Protein AF-A0A2R6N8N2-F1 (afdb_monomer)

Radius of gyration: 19.98 Å; Cα contacts (8 Å, |Δi|>4): 71; chains: 1; bounding box: 53×20×63 Å

pLDDT: mean 84.96, std 15.55, range [43.16, 97.5]

Solvent-accessible surface area (backbone atoms only — not comparable to full-atom values): 5706 Å² total; per-residue (Å²): 106,61,66,58,46,61,79,61,66,52,86,58,46,70,38,87,80,90,73,57,67,71,48,49,49,53,34,51,80,70,71,42,33,60,36,55,38,86,71,38,72,69,45,79,54,90,97,39,82,44,63,54,66,70,38,55,50,51,42,38,52,56,28,51,55,52,49,52,54,50,54,50,54,57,47,54,59,51,50,54,54,60,55,57,60,65,64,76,74,76,82,88,87,132

Secondary structure (DSSP, 8-state):
-HHHHHHH--S-EEESSPPPHHHHHHHHHTT--EEEGGGS-EEEETTEEEE-HHHHHHHHHHHHHHHHHHHHHHHHHHHHHHHHHHTTSS----

Mean predicted aligned error: 8.92 Å

Sequence (94 aa):
TAETLVEREPRVVLKEGGLSEVARELLFEHGIPVAPADEVTIEEIDDLAVARERAVETAIEGWEERAEAWRLDRNESMVDQVISEHRAGEGESD

Nearest PDB structures (foldseek):
  2oof-assembly1_A  TM=7.463E-01  e=2.135E+00  unidentified
  6j4t-assembly1_A  TM=6.639E-01  e=2.281E+00  Arabidopsis thaliana
  6ijm-assembly1_A  TM=6.527E-01  e=3.175E+00  Arabidopsis thaliana
  6iv5-assembly1_A  TM=6.555E-01  e=3.624E+00  Arabidopsis thaliana
  2puz-assembly1_A  TM=7.518E-01  e=5.390E+00  Agrobacterium fabrum str. C58

Structure (mmCIF, N/CA/C/O backbone):
data_AF-A0A2R6N8N2-F1
#
_entry.id   AF-A0A2R6N8N2-F1
#
loop_
_atom_site.group_PDB
_atom_site.id
_atom_site.type_symbol
_atom_site.label_atom_id
_atom_site.label_alt_id
_atom_site.label_comp_id
_atom_site.label_asym_id
_atom_site.label_entity_id
_atom_site.label_seq_id
_atom_site.pdbx_PDB_ins_code
_atom_site.Cartn_x
_atom_site.Cartn_y
_atom_site.Cartn_z
_atom_site.occupancy
_atom_site.B_iso_or_equiv
_atom_site.auth_seq_id
_atom_site.auth_comp_id
_atom_site.auth_asym_id
_atom_site.auth_atom_id
_atom_site.pdbx_PDB_model_num
ATOM 1 N N . THR A 1 1 ? 12.016 4.779 9.174 1.00 86.75 1 THR A N 1
ATOM 2 C CA . THR A 1 1 ? 12.459 5.154 7.809 1.00 86.75 1 THR A CA 1
ATOM 3 C C . THR A 1 1 ? 12.017 4.059 6.850 1.00 86.75 1 THR A C 1
ATOM 5 O O . THR A 1 1 ? 11.313 3.159 7.297 1.00 86.75 1 THR A O 1
ATOM 8 N N . ALA A 1 2 ? 12.357 4.118 5.557 1.00 90.94 2 ALA A N 1
ATOM 9 C CA . ALA A 1 2 ? 12.054 3.019 4.632 1.00 90.94 2 ALA A CA 1
ATOM 10 C C . ALA A 1 2 ? 12.738 1.704 5.061 1.00 90.94 2 ALA A C 1
ATOM 12 O O . ALA A 1 2 ? 12.116 0.653 5.003 1.00 90.94 2 ALA A O 1
ATOM 13 N N . GLU A 1 3 ? 13.949 1.779 5.621 1.00 93.75 3 GLU A N 1
ATOM 14 C CA . GLU A 1 3 ? 14.672 0.626 6.187 1.00 93.75 3 GLU A CA 1
ATOM 15 C C . GLU A 1 3 ? 13.858 -0.076 7.281 1.00 93.75 3 GLU A C 1
ATOM 17 O O . GLU A 1 3 ? 13.686 -1.287 7.254 1.00 93.75 3 GLU A O 1
ATOM 22 N N . THR A 1 4 ? 13.245 0.694 8.186 1.00 95.19 4 THR A N 1
ATOM 23 C CA . THR A 1 4 ? 12.387 0.136 9.243 1.00 95.19 4 THR A CA 1
ATOM 24 C C . THR A 1 4 ? 11.180 -0.616 8.685 1.00 95.19 4 THR A C 1
ATOM 26 O O . THR A 1 4 ? 10.697 -1.551 9.313 1.00 95.19 4 THR A O 1
ATOM 29 N N . LEU A 1 5 ? 10.648 -0.188 7.537 1.00 95.19 5 LEU A N 1
ATOM 30 C CA . LEU A 1 5 ? 9.548 -0.892 6.879 1.00 95.19 5 LEU A CA 1
ATOM 31 C C . LEU A 1 5 ? 10.047 -2.197 6.260 1.00 95.19 5 LEU A C 1
ATOM 33 O O . LEU A 1 5 ? 9.373 -3.208 6.401 1.00 95.19 5 LEU A O 1
ATOM 37 N N . VAL A 1 6 ? 11.246 -2.195 5.672 1.00 96.81 6 VAL A N 1
ATOM 38 C CA . VAL A 1 6 ? 11.900 -3.417 5.183 1.00 96.81 6 VAL A CA 1
ATOM 39 C C . VAL A 1 6 ? 12.049 -4.454 6.288 1.00 96.81 6 VAL A C 1
ATOM 41 O O . VAL A 1 6 ? 11.625 -5.590 6.123 1.00 96.81 6 VAL A O 1
ATOM 44 N N . GLU A 1 7 ? 12.555 -4.050 7.450 1.00 96.50 7 GLU A N 1
ATOM 45 C CA . GLU A 1 7 ? 12.739 -4.947 8.598 1.00 96.50 7 GLU A CA 1
ATOM 46 C C . GLU A 1 7 ? 11.427 -5.515 9.166 1.00 96.50 7 GLU A C 1
ATOM 48 O O . GLU A 1 7 ? 11.440 -6.499 9.904 1.00 96.50 7 GLU A O 1
ATOM 53 N N . ARG A 1 8 ? 10.292 -4.863 8.892 1.00 96.88 8 ARG A N 1
ATOM 54 C CA . ARG A 1 8 ? 8.970 -5.247 9.408 1.00 96.88 8 ARG A CA 1
ATOM 55 C C . ARG A 1 8 ? 8.160 -6.088 8.430 1.00 96.88 8 ARG A C 1
ATOM 57 O O . ARG A 1 8 ? 7.129 -6.606 8.851 1.00 96.88 8 ARG A O 1
ATOM 64 N N . GLU A 1 9 ? 8.588 -6.168 7.171 1.00 94.94 9 GLU A N 1
ATOM 65 C CA . GLU A 1 9 ? 7.936 -6.928 6.097 1.00 94.94 9 GLU A CA 1
ATOM 66 C C . GLU A 1 9 ? 6.399 -6.738 6.064 1.00 94.94 9 GLU A C 1
ATOM 68 O O . GLU A 1 9 ? 5.638 -7.709 6.120 1.00 94.94 9 GLU A O 1
ATOM 73 N N . PRO A 1 10 ? 5.890 -5.486 6.039 1.00 96.00 10 PRO A N 1
ATOM 74 C CA . PRO A 1 10 ? 4.456 -5.245 5.998 1.00 96.00 10 PRO A CA 1
ATOM 75 C C . PRO A 1 10 ? 3.864 -5.781 4.692 1.00 96.00 10 PRO A C 1
ATOM 77 O O . PRO A 1 10 ? 4.469 -5.666 3.629 1.00 96.00 10 PRO A O 1
ATOM 80 N N . ARG A 1 11 ? 2.623 -6.279 4.755 1.00 95.25 11 ARG A N 1
ATOM 81 C CA . ARG A 1 11 ? 1.886 -6.721 3.556 1.00 95.25 11 ARG A CA 1
ATOM 82 C C . ARG A 1 11 ? 1.700 -5.598 2.531 1.00 95.25 11 ARG A C 1
ATOM 84 O O . ARG A 1 11 ? 1.712 -5.858 1.338 1.00 95.25 11 ARG A O 1
ATOM 91 N N . VAL A 1 12 ? 1.481 -4.372 3.003 1.00 96.38 12 VAL A N 1
ATOM 92 C CA . VAL A 1 12 ? 1.376 -3.161 2.183 1.00 96.38 12 VAL A CA 1
ATOM 93 C C . VAL A 1 12 ? 1.661 -1.941 3.054 1.00 96.38 12 VAL A C 1
ATOM 95 O O . VAL A 1 12 ? 1.339 -1.922 4.245 1.00 96.38 12 VAL A O 1
ATOM 98 N N . VAL A 1 13 ? 2.242 -0.906 2.459 1.00 95.62 13 VAL A N 1
ATOM 99 C CA . VAL A 1 13 ? 2.405 0.417 3.062 1.00 95.62 13 VAL A CA 1
ATOM 100 C C . VAL A 1 13 ? 1.407 1.369 2.415 1.00 95.62 13 VAL A C 1
ATOM 102 O O . VAL A 1 13 ? 1.509 1.677 1.227 1.00 95.62 13 VAL A O 1
ATOM 105 N N . LEU A 1 14 ? 0.456 1.852 3.215 1.00 94.44 14 LEU A N 1
ATOM 106 C CA . LEU A 1 14 ? -0.508 2.870 2.806 1.00 94.44 14 LEU A CA 1
ATOM 107 C C . LEU A 1 14 ? 0.024 4.254 3.158 1.00 94.44 14 LEU A C 1
ATOM 109 O O . LEU A 1 14 ? 0.475 4.499 4.278 1.00 94.44 14 LEU A O 1
ATOM 113 N N . LYS A 1 15 ? 0.013 5.154 2.180 1.00 92.00 15 LYS A N 1
ATOM 114 C CA . LYS A 1 15 ? 0.733 6.424 2.256 1.00 92.00 15 LYS A CA 1
ATOM 115 C C . LYS A 1 15 ? -0.102 7.558 1.666 1.00 92.00 15 LYS A C 1
ATOM 117 O O . LYS A 1 15 ? -0.594 7.463 0.550 1.00 92.00 15 LYS A O 1
ATOM 122 N N . GLU A 1 16 ? -0.171 8.680 2.377 1.00 90.50 16 GLU A N 1
ATOM 123 C CA . GLU A 1 16 ? -0.721 9.941 1.865 1.00 90.50 16 GLU A CA 1
ATOM 124 C C . GLU A 1 16 ? 0.387 10.862 1.327 1.00 90.50 16 GLU A C 1
ATOM 126 O O . GLU A 1 16 ? 1.282 11.269 2.072 1.00 90.50 16 GLU A O 1
ATOM 131 N N . GLY A 1 17 ? 0.355 11.207 0.035 1.00 87.12 17 GLY A N 1
ATOM 132 C CA . GLY A 1 17 ? 1.286 12.144 -0.623 1.00 87.12 17 GLY A CA 1
ATOM 133 C C . GLY A 1 17 ? 2.464 11.485 -1.366 1.00 87.12 17 GLY A C 1
ATOM 134 O O . GLY A 1 17 ? 2.410 10.319 -1.742 1.00 87.12 17 GLY A O 1
ATOM 135 N N . GLY A 1 18 ? 3.574 12.208 -1.552 1.00 84.00 18 GLY A N 1
ATOM 136 C CA . GLY A 1 18 ? 4.752 11.695 -2.275 1.00 84.00 18 GLY A CA 1
ATOM 137 C C . GLY A 1 18 ? 5.698 10.832 -1.427 1.00 84.00 18 GLY A C 1
ATOM 138 O O . GLY A 1 18 ? 5.895 11.111 -0.243 1.00 84.00 18 GLY A O 1
ATOM 139 N N . LEU A 1 19 ? 6.294 9.804 -2.034 1.00 86.75 19 LEU A N 1
ATOM 140 C CA . LEU A 1 19 ? 7.410 9.018 -1.490 1.00 86.75 19 LEU A CA 1
ATOM 141 C C . LEU A 1 19 ? 8.699 9.453 -2.203 1.00 86.75 19 LEU A C 1
ATOM 143 O O . LEU A 1 19 ? 8.665 9.655 -3.418 1.00 86.75 19 LEU A O 1
ATOM 147 N N . SER A 1 20 ? 9.810 9.615 -1.476 1.00 91.31 20 SER A N 1
ATOM 148 C CA . SER A 1 20 ? 11.092 9.930 -2.120 1.00 91.31 20 SER A CA 1
ATOM 149 C C . SER A 1 20 ? 11.529 8.785 -3.035 1.00 91.31 20 SER A C 1
ATOM 151 O O . SER A 1 20 ? 11.226 7.624 -2.764 1.00 91.31 20 SER A O 1
ATOM 153 N N . GLU A 1 21 ? 12.258 9.101 -4.105 1.00 87.56 21 GLU A N 1
ATOM 154 C CA . GLU A 1 21 ? 12.704 8.098 -5.082 1.00 87.56 21 GLU A CA 1
ATOM 155 C C . GLU A 1 21 ? 13.560 7.009 -4.432 1.00 87.56 21 GLU A C 1
ATOM 157 O O . GLU A 1 21 ? 13.275 5.833 -4.615 1.00 87.56 21 GLU A O 1
ATOM 162 N N . VAL A 1 22 ? 14.499 7.395 -3.561 1.00 92.75 22 VAL A N 1
ATOM 163 C CA . VAL A 1 22 ? 15.341 6.458 -2.793 1.00 92.75 22 VAL A CA 1
ATOM 164 C C . VAL A 1 22 ? 14.499 5.507 -1.935 1.00 92.75 22 VAL A C 1
ATOM 166 O O . VAL A 1 22 ? 14.762 4.311 -1.882 1.00 92.75 22 VAL A O 1
ATOM 169 N N . ALA A 1 23 ? 13.469 6.020 -1.254 1.00 93.00 23 ALA A N 1
ATOM 170 C CA . ALA A 1 23 ? 12.603 5.183 -0.428 1.00 93.00 23 ALA A CA 1
ATOM 171 C C . ALA A 1 23 ? 11.720 4.265 -1.280 1.00 93.00 23 ALA A C 1
ATOM 173 O O . ALA A 1 23 ? 11.466 3.130 -0.886 1.00 93.00 23 ALA A O 1
ATOM 174 N N . ARG A 1 24 ? 11.256 4.749 -2.437 1.00 89.38 24 ARG A N 1
ATOM 175 C CA . ARG A 1 24 ? 10.498 3.944 -3.396 1.00 89.38 24 ARG A CA 1
ATOM 176 C C . ARG A 1 24 ? 11.348 2.801 -3.931 1.00 89.38 24 ARG A C 1
ATOM 178 O O . ARG A 1 24 ? 10.868 1.678 -3.912 1.00 89.38 24 ARG A O 1
ATOM 185 N N . GLU A 1 25 ? 12.571 3.082 -4.370 1.00 90.00 25 GLU A N 1
ATOM 186 C CA . GLU A 1 25 ? 13.499 2.078 -4.893 1.00 90.00 25 GLU A CA 1
ATOM 187 C C . GLU A 1 25 ? 13.829 1.027 -3.831 1.00 90.00 25 GLU A C 1
ATOM 189 O O . GLU A 1 25 ? 13.673 -0.158 -4.096 1.00 90.00 25 GLU A O 1
ATOM 194 N N . LEU A 1 26 ? 14.131 1.436 -2.595 1.00 94.19 26 LEU A N 1
ATOM 195 C CA . LEU A 1 26 ? 14.401 0.481 -1.518 1.00 94.19 26 LEU A CA 1
ATOM 196 C C . LEU A 1 26 ? 13.204 -0.448 -1.253 1.00 94.19 26 LEU A C 1
ATOM 198 O O . LEU A 1 26 ? 13.352 -1.665 -1.208 1.00 94.19 26 LEU A O 1
ATOM 202 N N . LEU A 1 27 ? 11.999 0.105 -1.081 1.00 94.06 27 LEU A N 1
ATOM 203 C CA . LEU A 1 27 ? 10.805 -0.718 -0.846 1.00 94.06 27 LEU A CA 1
ATOM 204 C C . LEU A 1 27 ? 10.513 -1.625 -2.044 1.00 94.06 27 LEU A C 1
ATOM 206 O O . LEU A 1 27 ? 10.105 -2.768 -1.863 1.00 94.06 27 LEU A O 1
ATOM 210 N N . PHE A 1 28 ? 10.778 -1.134 -3.252 1.00 91.25 28 PHE A N 1
ATOM 211 C CA . PHE A 1 28 ? 10.639 -1.891 -4.481 1.00 91.25 28 PHE A CA 1
ATOM 212 C C . PHE A 1 28 ? 11.572 -3.101 -4.547 1.00 91.25 28 PHE A C 1
ATOM 214 O O . PHE A 1 28 ? 11.118 -4.216 -4.790 1.00 91.25 28 PHE A O 1
ATOM 221 N N . GLU A 1 29 ? 12.868 -2.889 -4.319 1.00 91.44 29 GLU A N 1
ATOM 222 C CA . GLU A 1 29 ? 13.894 -3.936 -4.341 1.00 91.44 29 GLU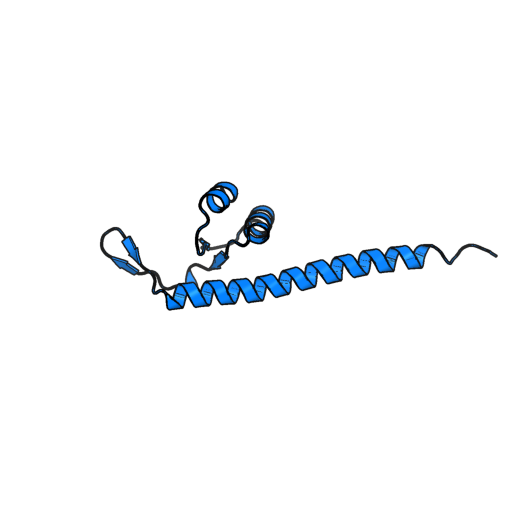 A CA 1
ATOM 223 C C . GLU A 1 29 ? 13.610 -5.034 -3.311 1.00 91.44 29 GLU A C 1
ATOM 225 O O . GLU A 1 29 ? 13.881 -6.208 -3.557 1.00 91.44 29 GLU A O 1
ATOM 230 N N . HIS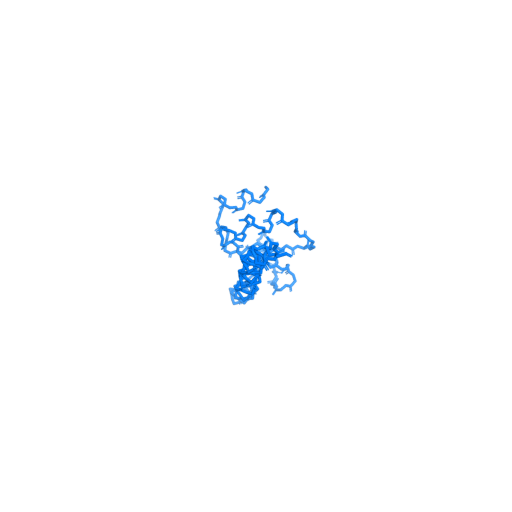 A 1 30 ? 13.003 -4.658 -2.185 1.00 94.88 30 HIS A N 1
ATOM 231 C CA . HIS A 1 30 ? 12.567 -5.581 -1.142 1.00 94.88 30 HIS A CA 1
ATOM 232 C C . HIS A 1 30 ? 11.172 -6.182 -1.374 1.00 94.88 30 HIS A C 1
ATOM 234 O O . HIS A 1 30 ? 10.699 -6.951 -0.540 1.00 94.88 30 HIS A O 1
ATOM 240 N N . GLY A 1 31 ? 10.511 -5.866 -2.490 1.00 93.88 31 GLY A N 1
ATOM 241 C CA . GLY A 1 31 ? 9.205 -6.423 -2.836 1.00 93.88 31 GLY A CA 1
ATOM 242 C C . GLY A 1 31 ? 8.066 -5.952 -1.930 1.00 93.88 31 GLY A C 1
ATOM 243 O O . GLY A 1 31 ? 7.089 -6.676 -1.767 1.00 93.88 31 GLY A O 1
ATOM 244 N N . ILE A 1 32 ? 8.194 -4.776 -1.311 1.00 96.69 32 ILE A N 1
ATOM 245 C CA . ILE A 1 32 ? 7.213 -4.239 -0.365 1.00 96.69 32 ILE A CA 1
ATOM 246 C C . ILE A 1 32 ? 6.205 -3.359 -1.106 1.00 96.69 32 ILE A C 1
ATOM 248 O O . ILE A 1 32 ? 6.580 -2.288 -1.604 1.00 96.69 32 ILE A O 1
ATOM 252 N N . PRO A 1 33 ? 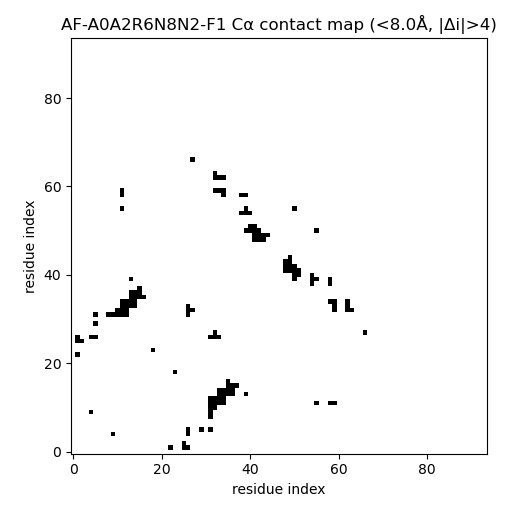4.916 -3.746 -1.130 1.00 96.31 33 PRO A N 1
ATOM 253 C CA . PRO A 1 33 ? 3.898 -2.983 -1.827 1.00 96.31 33 PRO A CA 1
ATOM 254 C C . PRO A 1 33 ? 3.664 -1.616 -1.195 1.00 96.31 33 PRO A C 1
ATOM 256 O O . PRO A 1 33 ? 3.535 -1.482 0.024 1.00 96.31 33 PRO A O 1
ATOM 259 N N . VAL A 1 34 ? 3.556 -0.594 -2.041 1.00 95.19 34 VAL A N 1
ATOM 260 C CA . VAL A 1 34 ? 3.199 0.770 -1.637 1.00 95.19 34 VAL A CA 1
ATOM 261 C C . VAL A 1 34 ? 1.995 1.233 -2.443 1.00 95.19 34 VAL A C 1
ATOM 263 O O . VAL A 1 34 ? 2.024 1.222 -3.679 1.00 95.19 34 VAL A O 1
ATOM 266 N N . ALA A 1 35 ? 0.966 1.692 -1.737 1.00 94.19 35 ALA A N 1
ATOM 267 C CA . ALA A 1 35 ? -0.253 2.214 -2.335 1.00 94.19 35 ALA A CA 1
ATOM 268 C C . ALA A 1 35 ? -0.679 3.546 -1.684 1.00 94.19 35 ALA A C 1
ATOM 270 O O . ALA A 1 35 ? -0.383 3.792 -0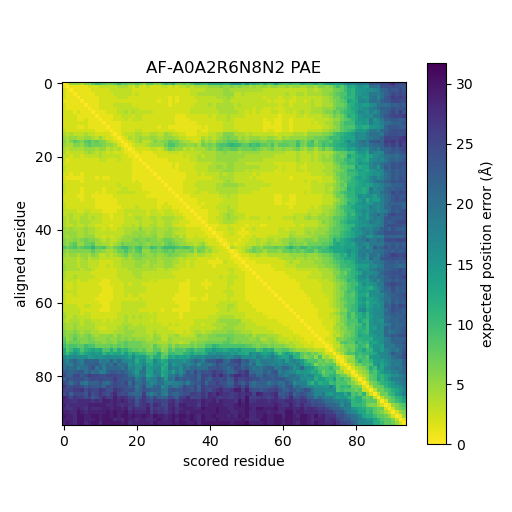.505 1.00 94.19 35 ALA A O 1
ATOM 271 N N . PRO A 1 36 ? -1.357 4.429 -2.437 1.00 92.88 36 PRO A N 1
ATOM 272 C CA . PRO A 1 36 ? -2.070 5.569 -1.878 1.00 92.88 36 PRO A CA 1
ATOM 273 C C . PRO A 1 36 ? -3.049 5.127 -0.789 1.00 92.88 36 PRO A C 1
ATOM 275 O O . PRO A 1 36 ? -3.734 4.114 -0.924 1.00 92.88 36 PRO A O 1
ATOM 278 N N . ALA A 1 37 ? -3.130 5.891 0.298 1.00 93.31 37 ALA A N 1
ATOM 279 C CA . ALA A 1 37 ? -4.056 5.574 1.385 1.00 93.31 37 ALA A CA 1
ATOM 280 C C . ALA A 1 37 ? -5.529 5.636 0.941 1.00 93.31 37 ALA A C 1
ATOM 282 O O . ALA A 1 37 ? -6.355 4.912 1.481 1.00 93.31 37 ALA A O 1
ATOM 283 N N . ASP A 1 38 ? -5.852 6.447 -0.067 1.00 91.81 38 ASP A N 1
ATOM 284 C CA . ASP A 1 38 ? -7.196 6.563 -0.637 1.00 91.81 38 ASP A CA 1
ATOM 285 C C . ASP A 1 38 ? -7.637 5.349 -1.479 1.00 91.81 38 ASP A C 1
ATOM 287 O O . ASP A 1 38 ? -8.836 5.182 -1.706 1.00 91.81 38 ASP A O 1
ATOM 291 N N . GLU A 1 39 ? -6.718 4.455 -1.875 1.00 92.94 39 GLU A N 1
ATOM 292 C CA . GLU A 1 39 ? -7.067 3.192 -2.552 1.00 92.94 39 GLU A CA 1
ATOM 293 C C . GLU A 1 39 ? -7.682 2.161 -1.586 1.00 92.94 39 GLU A C 1
ATOM 295 O O . GLU A 1 39 ? -8.409 1.261 -2.013 1.00 92.94 39 GLU A O 1
ATOM 300 N N . VAL A 1 40 ? -7.439 2.293 -0.276 1.00 95.75 40 VAL A N 1
ATOM 301 C CA . VAL A 1 40 ? -7.928 1.356 0.742 1.00 95.75 40 VAL A CA 1
AT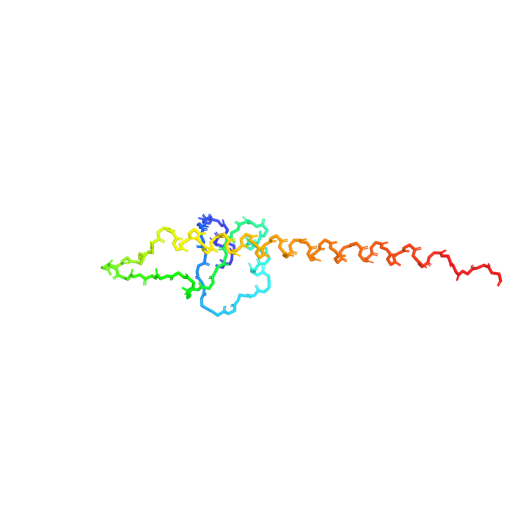OM 302 C C . VAL A 1 40 ? -8.803 2.087 1.747 1.00 95.75 40 VAL A C 1
ATOM 304 O O . VAL A 1 40 ? -8.350 2.934 2.508 1.00 95.75 40 VAL A O 1
ATOM 307 N N . THR A 1 41 ? -10.077 1.705 1.816 1.00 93.19 41 THR A N 1
ATOM 308 C CA . THR A 1 41 ? -10.960 2.201 2.875 1.00 93.19 41 THR A CA 1
ATOM 309 C C . THR A 1 41 ? -10.527 1.633 4.225 1.00 93.19 41 THR A C 1
ATOM 311 O O . THR A 1 41 ? -10.575 0.417 4.432 1.00 93.19 41 THR A O 1
ATOM 314 N N . ILE A 1 42 ? -10.138 2.528 5.131 1.00 93.81 42 ILE A N 1
ATOM 315 C CA . ILE A 1 42 ? -9.803 2.228 6.523 1.00 93.81 42 ILE A CA 1
ATOM 316 C C . ILE A 1 42 ? -10.931 2.752 7.411 1.00 93.81 42 ILE A C 1
ATOM 318 O O . ILE A 1 42 ? -11.355 3.900 7.282 1.00 93.81 42 ILE A O 1
ATOM 322 N N . GLU A 1 43 ? -11.406 1.905 8.315 1.00 93.31 43 GLU A N 1
ATOM 323 C CA . GLU A 1 43 ? -12.398 2.230 9.334 1.00 93.31 43 GLU A CA 1
ATOM 324 C C . GLU A 1 43 ? -11.728 2.136 10.713 1.00 93.31 43 GLU A C 1
ATOM 326 O O . GLU A 1 43 ? -10.997 1.184 10.987 1.00 93.31 43 GLU A O 1
ATOM 331 N N . GLU A 1 44 ? -11.953 3.124 11.579 1.00 93.00 44 GLU A N 1
ATOM 332 C CA . GLU A 1 44 ? -11.489 3.086 12.969 1.00 93.00 44 GLU A CA 1
ATOM 333 C C . GLU A 1 44 ? -12.542 2.372 13.821 1.00 93.00 44 GLU A C 1
ATOM 335 O O . GLU A 1 44 ? -13.700 2.794 13.886 1.00 93.00 44 GLU A O 1
ATOM 340 N N . ILE A 1 45 ? -12.153 1.256 14.433 1.00 95.44 45 ILE A N 1
ATOM 341 C CA . ILE A 1 45 ? -12.984 0.485 15.354 1.00 95.44 45 ILE A CA 1
ATOM 342 C C . ILE A 1 45 ? -12.248 0.437 16.686 1.00 95.44 45 ILE A C 1
ATOM 344 O O . ILE A 1 45 ? -11.200 -0.200 16.797 1.00 95.44 45 ILE A O 1
ATOM 348 N N . ASP A 1 46 ? -12.812 1.112 17.686 1.00 94.12 46 ASP A N 1
ATOM 349 C CA . ASP A 1 46 ? -12.138 1.392 18.953 1.00 94.12 46 ASP A CA 1
ATOM 350 C C . ASP A 1 46 ? -10.777 2.067 18.689 1.00 94.12 46 ASP A C 1
ATOM 352 O O . ASP A 1 46 ? -10.736 3.107 18.044 1.00 94.12 46 ASP A O 1
ATOM 356 N N . ASP A 1 47 ? -9.670 1.462 19.118 1.00 93.31 47 ASP A N 1
ATOM 357 C CA . ASP A 1 47 ? -8.311 1.971 18.889 1.00 93.31 47 ASP A CA 1
ATOM 358 C C . ASP A 1 47 ? -7.619 1.312 17.671 1.00 93.31 47 ASP A C 1
ATOM 360 O O . ASP A 1 47 ? -6.396 1.392 17.518 1.00 93.31 47 ASP A O 1
ATOM 364 N N . LEU A 1 48 ? -8.368 0.589 16.826 1.00 93.81 48 LEU A N 1
ATOM 365 C CA . LEU A 1 48 ? -7.827 -0.193 15.712 1.00 93.81 48 LEU A CA 1
ATOM 366 C C . LEU A 1 48 ? -8.247 0.367 14.353 1.00 93.81 48 LEU A C 1
ATOM 368 O O . LEU A 1 48 ? -9.429 0.501 14.048 1.00 93.81 48 LEU A O 1
ATOM 372 N N . ALA A 1 49 ? -7.259 0.578 13.486 1.00 92.75 49 ALA A N 1
ATOM 373 C CA . ALA A 1 49 ? -7.479 0.792 12.062 1.00 92.75 49 ALA A CA 1
ATOM 374 C C . ALA A 1 49 ? -7.747 -0.553 11.370 1.00 92.75 49 ALA A C 1
ATOM 376 O O . ALA A 1 49 ? -6.884 -1.435 11.346 1.00 92.75 49 ALA A O 1
ATOM 377 N N . VAL A 1 50 ? -8.936 -0.708 10.795 1.00 94.94 50 VAL A N 1
ATOM 378 C CA . VAL A 1 50 ? -9.382 -1.934 10.131 1.00 94.94 50 VAL A CA 1
ATOM 379 C C . VAL A 1 50 ? -9.644 -1.655 8.658 1.00 94.94 50 VAL A C 1
ATOM 381 O O . VAL A 1 50 ? -10.361 -0.727 8.299 1.00 94.94 50 VAL A O 1
ATOM 384 N N . ALA A 1 51 ? -9.087 -2.496 7.793 1.00 95.38 51 ALA A N 1
ATOM 385 C CA . ALA A 1 51 ? -9.354 -2.483 6.362 1.00 95.38 51 ALA A CA 1
ATOM 386 C C . ALA A 1 51 ? -9.944 -3.826 5.931 1.00 95.38 51 ALA A C 1
ATOM 388 O O . ALA A 1 51 ? -9.672 -4.873 6.524 1.00 95.38 51 ALA A O 1
ATOM 389 N N . ARG A 1 52 ? -10.748 -3.811 4.866 1.00 95.44 52 ARG A N 1
ATOM 390 C CA . ARG A 1 52 ? -11.242 -5.054 4.262 1.00 95.44 52 ARG A CA 1
ATOM 391 C C . ARG A 1 52 ? -10.100 -5.745 3.529 1.00 95.44 52 ARG A C 1
ATOM 393 O O . ARG A 1 52 ? -9.430 -5.106 2.725 1.00 95.44 52 ARG A O 1
ATOM 400 N N . GLU A 1 53 ? -9.958 -7.051 3.725 1.00 95.44 53 GLU A N 1
ATOM 401 C CA . GLU A 1 53 ? -8.906 -7.857 3.088 1.00 95.44 53 GLU A CA 1
ATOM 402 C C . GLU A 1 53 ? -8.847 -7.656 1.570 1.00 95.44 53 GLU A C 1
ATOM 404 O O . GLU A 1 53 ? -7.815 -7.248 1.053 1.00 95.44 53 GLU A O 1
ATOM 409 N N . ARG A 1 54 ? -9.986 -7.776 0.880 1.00 96.06 54 ARG A N 1
ATOM 410 C CA . ARG A 1 54 ? -10.079 -7.535 -0.569 1.00 96.06 54 ARG A CA 1
ATOM 411 C C . ARG A 1 54 ? -9.542 -6.171 -1.023 1.00 96.06 54 ARG A C 1
ATOM 413 O O . ARG A 1 54 ? -9.062 -6.047 -2.137 1.00 96.06 54 ARG A O 1
ATOM 420 N N . ALA A 1 55 ? -9.668 -5.132 -0.192 1.00 96.12 55 ALA A N 1
ATOM 421 C CA . ALA A 1 55 ? -9.187 -3.798 -0.550 1.00 96.12 55 ALA A CA 1
ATOM 422 C C . ALA A 1 55 ? -7.657 -3.746 -0.466 1.00 96.12 55 ALA A C 1
ATOM 424 O O . ALA A 1 55 ? -7.011 -3.163 -1.329 1.00 96.12 55 ALA A O 1
ATOM 425 N N . VAL A 1 56 ? -7.086 -4.415 0.539 1.00 96.62 56 VAL A N 1
ATOM 426 C CA . VAL A 1 56 ? -5.637 -4.606 0.663 1.00 96.62 56 VAL A CA 1
ATOM 427 C C . VAL A 1 56 ? -5.097 -5.431 -0.505 1.00 96.62 56 VAL A C 1
ATOM 429 O O . VAL A 1 56 ? -4.076 -5.064 -1.072 1.00 96.62 56 VAL A O 1
ATOM 432 N N . GLU A 1 57 ? -5.782 -6.506 -0.896 1.00 97.31 57 GLU A N 1
ATOM 433 C CA . GLU A 1 57 ? -5.380 -7.352 -2.030 1.00 97.31 57 GLU A CA 1
ATOM 434 C C . GLU A 1 57 ? -5.347 -6.568 -3.342 1.00 97.31 57 GLU A C 1
ATOM 436 O O . GLU A 1 57 ? -4.318 -6.549 -4.007 1.00 97.31 57 GLU A O 1
ATOM 441 N N . THR A 1 58 ? -6.407 -5.821 -3.659 1.00 97.25 58 THR A N 1
ATOM 442 C CA . THR A 1 58 ? -6.449 -4.969 -4.859 1.00 97.25 58 THR A CA 1
ATOM 443 C C . THR A 1 58 ? -5.337 -3.914 -4.868 1.00 97.25 58 THR A C 1
ATOM 445 O O . THR A 1 58 ? -4.753 -3.641 -5.914 1.00 97.25 58 THR A O 1
ATOM 448 N N . ALA A 1 59 ? -5.008 -3.324 -3.714 1.00 96.94 59 ALA A N 1
ATOM 449 C CA . ALA A 1 59 ? -3.905 -2.367 -3.616 1.00 96.94 59 ALA A CA 1
ATOM 450 C C . ALA A 1 59 ? -2.534 -3.021 -3.884 1.00 96.94 59 ALA A C 1
ATOM 452 O O . ALA A 1 59 ? -1.654 -2.397 -4.481 1.00 96.94 59 ALA A O 1
ATOM 453 N N . ILE A 1 60 ? -2.353 -4.277 -3.460 1.00 97.50 60 ILE A N 1
ATOM 454 C CA . ILE A 1 60 ? -1.140 -5.059 -3.731 1.00 97.50 60 ILE A CA 1
ATOM 455 C C . ILE A 1 60 ? -1.062 -5.417 -5.217 1.00 97.50 60 ILE A C 1
ATOM 457 O O . ILE A 1 60 ? -0.042 -5.134 -5.836 1.00 97.50 60 ILE A O 1
ATOM 461 N N . GLU A 1 61 ? -2.137 -5.945 -5.803 1.00 96.94 61 GLU A N 1
ATOM 462 C CA . GLU A 1 61 ? -2.212 -6.278 -7.235 1.00 96.94 61 GLU A CA 1
ATOM 463 C C . GLU A 1 61 ? -1.885 -5.053 -8.103 1.00 96.94 61 GLU A C 1
ATOM 465 O O . GLU A 1 61 ? -1.017 -5.100 -8.975 1.00 96.94 61 GLU A O 1
ATOM 470 N N . GLY A 1 62 ? -2.485 -3.901 -7.786 1.00 95.31 62 GLY A N 1
ATOM 471 C CA . GLY A 1 62 ? -2.196 -2.652 -8.486 1.00 95.31 62 GLY A CA 1
ATOM 472 C C . GLY A 1 62 ? -0.739 -2.201 -8.337 1.00 95.31 62 GLY A C 1
ATOM 473 O O . GLY A 1 62 ? -0.173 -1.603 -9.255 1.00 95.31 62 GLY A O 1
ATOM 474 N N . TRP A 1 63 ? -0.095 -2.482 -7.201 1.00 95.62 63 TRP A N 1
ATOM 475 C CA . TRP A 1 63 ? 1.339 -2.249 -7.050 1.00 95.62 63 TRP A CA 1
ATOM 476 C C . TRP A 1 63 ? 2.168 -3.222 -7.892 1.00 95.62 63 TRP A C 1
ATOM 478 O O . TRP A 1 63 ? 3.111 -2.766 -8.532 1.00 95.62 63 TRP A O 1
ATOM 488 N N . GLU A 1 64 ? 1.817 -4.507 -7.946 1.00 94.31 64 GLU A N 1
ATOM 489 C CA . GLU A 1 64 ? 2.526 -5.514 -8.746 1.00 94.31 64 GLU A CA 1
ATOM 490 C C . GLU A 1 64 ? 2.502 -5.174 -10.242 1.00 94.31 64 GLU A C 1
ATOM 492 O O . GLU A 1 64 ? 3.529 -5.267 -10.919 1.00 94.31 64 GLU A O 1
ATOM 497 N N . GLU A 1 65 ? 1.369 -4.687 -10.749 1.00 94.06 65 GLU A N 1
ATOM 498 C CA . GLU A 1 65 ? 1.244 -4.212 -12.131 1.00 94.06 65 GLU A CA 1
ATOM 499 C C . GLU A 1 65 ? 2.169 -3.018 -12.410 1.00 94.06 65 GLU A C 1
ATOM 501 O O . GLU A 1 65 ? 2.939 -3.018 -13.375 1.00 94.06 65 GLU A O 1
ATOM 506 N N . ARG A 1 66 ? 2.153 -2.007 -11.529 1.00 89.31 66 ARG A N 1
ATOM 507 C CA . ARG A 1 66 ? 3.067 -0.854 -11.622 1.00 89.31 66 ARG A CA 1
ATOM 508 C C . ARG A 1 66 ? 4.525 -1.287 -11.498 1.00 89.31 66 ARG A C 1
ATOM 510 O O . ARG A 1 66 ? 5.403 -0.694 -12.123 1.00 89.31 66 ARG A O 1
ATOM 517 N N . ALA A 1 67 ? 4.780 -2.309 -10.692 1.00 89.62 67 ALA A N 1
ATOM 518 C CA . ALA A 1 67 ? 6.106 -2.819 -10.429 1.00 89.62 67 ALA A CA 1
ATOM 519 C C . ALA A 1 67 ? 6.706 -3.556 -11.620 1.00 89.62 67 ALA A C 1
ATOM 521 O O . ALA A 1 67 ? 7.890 -3.400 -11.919 1.00 89.62 67 ALA A O 1
ATOM 522 N N . GLU A 1 68 ? 5.894 -4.352 -12.304 1.00 89.62 68 GLU A N 1
ATOM 523 C CA . GLU A 1 68 ? 6.269 -4.978 -13.566 1.00 89.62 68 GLU A CA 1
ATOM 524 C C . GLU A 1 68 ? 6.552 -3.919 -14.635 1.00 89.62 68 GLU A C 1
ATOM 526 O O . GLU A 1 68 ? 7.608 -3.957 -15.265 1.00 89.62 68 GLU A O 1
ATOM 531 N N . ALA A 1 69 ? 5.671 -2.923 -14.774 1.00 88.38 69 ALA A N 1
ATOM 532 C CA . ALA A 1 69 ? 5.867 -1.832 -15.726 1.00 88.38 69 ALA A CA 1
ATOM 533 C C . ALA A 1 69 ? 7.179 -1.069 -15.472 1.00 88.38 69 ALA A C 1
ATOM 535 O O . ALA A 1 69 ? 7.933 -0.802 -16.406 1.00 88.38 69 ALA A O 1
ATOM 536 N N . TRP A 1 70 ? 7.494 -0.776 -14.206 1.00 82.19 70 TRP A N 1
ATOM 537 C CA . TRP A 1 70 ? 8.750 -0.123 -13.833 1.00 82.19 70 TRP A CA 1
ATOM 538 C C . TRP A 1 70 ? 9.979 -0.994 -14.126 1.00 82.19 70 TRP A C 1
ATOM 540 O O . TRP A 1 70 ? 10.986 -0.495 -14.624 1.00 82.19 70 TRP A O 1
ATOM 550 N N . ARG A 1 71 ? 9.906 -2.309 -13.867 1.00 84.00 71 ARG A N 1
ATOM 551 C CA . ARG A 1 71 ? 10.990 -3.250 -14.205 1.00 84.00 71 ARG A CA 1
ATOM 552 C C . ARG A 1 71 ? 11.259 -3.301 -15.704 1.00 84.00 71 ARG A C 1
ATOM 554 O O . ARG A 1 71 ? 12.424 -3.365 -16.097 1.00 84.00 71 ARG A O 1
ATOM 561 N N . LEU A 1 72 ? 10.209 -3.269 -16.521 1.00 85.25 72 LEU A N 1
ATOM 562 C CA . LEU A 1 72 ? 10.333 -3.267 -17.975 1.00 85.25 72 LEU A CA 1
ATOM 563 C C . LEU A 1 72 ? 11.015 -1.987 -18.480 1.00 85.25 72 LEU A C 1
ATOM 565 O O . LEU A 1 72 ? 11.996 -2.079 -19.214 1.00 85.25 72 LEU A O 1
ATOM 569 N N . ASP A 1 73 ? 10.568 -0.820 -18.011 1.00 80.69 73 ASP A N 1
ATOM 570 C CA . ASP A 1 73 ? 11.133 0.492 -18.368 1.00 80.69 73 ASP A CA 1
ATOM 571 C C . ASP A 1 73 ? 12.630 0.608 -18.009 1.00 80.69 73 ASP A C 1
ATOM 573 O O . ASP A 1 73 ? 13.464 1.048 -18.811 1.00 80.69 73 ASP A O 1
ATOM 577 N N . ARG A 1 74 ? 13.018 0.104 -16.828 1.00 73.00 74 ARG A N 1
ATOM 578 C CA . ARG A 1 74 ? 14.427 0.072 -16.398 1.00 73.00 74 ARG A CA 1
ATOM 579 C C . ARG A 1 74 ? 15.279 -0.869 -17.260 1.00 73.00 74 ARG A C 1
ATOM 581 O O . ARG A 1 74 ? 16.471 -0.621 -17.435 1.00 73.00 74 ARG A O 1
ATOM 588 N N . ASN A 1 75 ? 14.693 -1.944 -17.790 1.00 68.75 75 ASN A N 1
ATOM 589 C CA . ASN A 1 75 ? 15.377 -2.885 -18.679 1.00 68.75 75 ASN A CA 1
ATOM 590 C C . ASN A 1 75 ? 15.564 -2.298 -20.090 1.00 68.75 75 ASN A C 1
ATOM 592 O O . ASN A 1 75 ? 16.659 -2.377 -20.642 1.00 68.75 75 ASN A O 1
ATOM 596 N N . GLU A 1 76 ? 14.549 -1.631 -20.645 1.00 63.12 76 GLU A N 1
ATOM 597 C CA . GLU A 1 76 ? 14.673 -0.918 -21.927 1.00 63.12 76 GLU A CA 1
ATOM 598 C C . GLU A 1 76 ? 15.745 0.182 -21.864 1.00 63.12 76 GLU A C 1
ATOM 600 O O . GLU A 1 76 ? 16.595 0.270 -22.751 1.00 63.12 76 GLU A O 1
ATOM 605 N N . SER A 1 77 ? 15.807 0.927 -20.755 1.00 58.78 77 SER A N 1
ATOM 606 C CA . SER A 1 77 ? 16.854 1.935 -20.524 1.00 58.78 77 SER A CA 1
ATOM 607 C C . SER A 1 77 ? 18.280 1.349 -20.500 1.00 58.78 77 SER A C 1
ATOM 609 O O . SER A 1 77 ? 19.233 2.012 -20.912 1.00 58.78 77 SER A O 1
ATOM 611 N N . MET A 1 78 ? 18.451 0.100 -20.046 1.00 58.06 78 MET A N 1
ATOM 612 C CA . MET A 1 78 ? 19.742 -0.610 -20.075 1.00 58.06 78 MET A CA 1
ATOM 613 C C . MET A 1 78 ? 20.110 -1.073 -21.493 1.00 58.06 78 MET A C 1
ATOM 615 O O . MET A 1 78 ? 21.282 -1.033 -21.873 1.00 58.06 78 MET A O 1
ATOM 619 N N . VAL A 1 79 ? 19.125 -1.498 -22.291 1.00 58.94 79 VAL A N 1
ATOM 620 C CA . VAL A 1 79 ? 19.335 -1.941 -23.680 1.00 58.94 79 VAL A CA 1
ATOM 621 C C . VAL A 1 79 ? 19.826 -0.788 -24.559 1.00 58.94 79 VAL A C 1
ATOM 623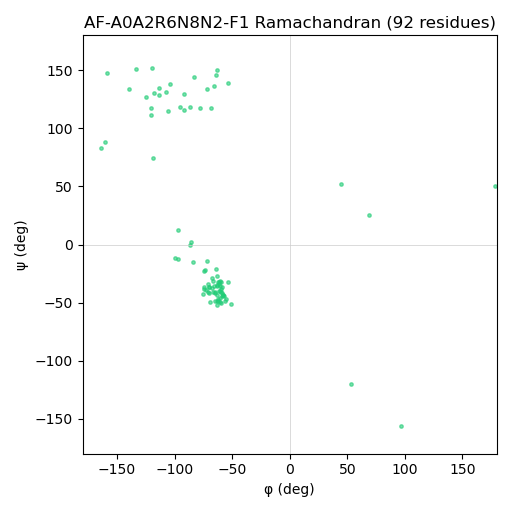 O O . VAL A 1 79 ? 20.771 -0.971 -25.331 1.00 58.94 79 VAL A O 1
ATOM 626 N N . ASP A 1 80 ? 19.266 0.412 -24.400 1.00 57.09 80 ASP A N 1
ATOM 627 C CA . ASP A 1 80 ? 19.685 1.589 -25.170 1.00 57.09 80 ASP A CA 1
ATOM 628 C C . ASP A 1 80 ? 21.144 1.995 -24.897 1.00 57.09 80 ASP A C 1
ATOM 630 O O . ASP A 1 80 ? 21.866 2.390 -25.819 1.00 57.09 80 ASP A O 1
ATOM 634 N N . GLN A 1 81 ? 21.629 1.822 -23.662 1.00 54.44 81 GLN A N 1
ATOM 635 C CA . GLN A 1 81 ? 23.030 2.079 -23.317 1.00 54.44 81 GLN A CA 1
ATOM 636 C C . GLN A 1 81 ? 23.986 1.085 -24.000 1.00 54.44 81 GLN A C 1
ATOM 638 O O . GLN A 1 81 ? 25.014 1.496 -24.541 1.00 54.44 81 GLN A O 1
ATOM 643 N N . VAL A 1 82 ? 23.621 -0.201 -24.058 1.00 57.31 82 VAL A N 1
ATOM 644 C CA . VAL A 1 82 ? 24.420 -1.251 -24.719 1.00 57.31 82 VAL A CA 1
ATOM 645 C C . VAL A 1 82 ? 24.464 -1.060 -26.241 1.00 57.31 82 VAL A C 1
ATOM 647 O O . VAL A 1 82 ? 25.511 -1.255 -26.860 1.00 57.31 82 VAL A O 1
ATOM 650 N N . ILE A 1 83 ? 23.363 -0.627 -26.866 1.00 57.09 83 ILE A N 1
ATOM 651 C CA . ILE A 1 83 ? 23.337 -0.344 -28.313 1.00 57.09 83 ILE A CA 1
ATOM 652 C C . ILE A 1 83 ? 24.163 0.902 -28.651 1.00 57.09 83 ILE A C 1
ATOM 654 O O . ILE A 1 83 ? 24.821 0.947 -29.696 1.00 57.09 83 ILE A O 1
ATOM 658 N N . SER A 1 84 ? 24.153 1.916 -27.783 1.00 57.22 84 SER A N 1
ATOM 659 C CA . SER A 1 84 ? 24.891 3.154 -28.031 1.00 57.22 84 SER A CA 1
ATOM 660 C C . SER A 1 84 ? 26.412 2.953 -28.013 1.00 57.22 84 SER A C 1
ATOM 662 O O . SER A 1 84 ? 27.115 3.655 -28.740 1.00 57.22 84 SER A O 1
ATOM 664 N N . GLU A 1 85 ? 26.923 1.976 -27.257 1.00 55.22 85 GLU A N 1
ATOM 665 C CA . GLU A 1 85 ? 28.357 1.655 -27.211 1.00 55.22 85 GLU A CA 1
ATOM 666 C C . GLU A 1 85 ? 28.846 0.988 -28.510 1.00 55.22 85 GLU A C 1
ATOM 668 O O . GLU A 1 85 ? 29.944 1.268 -28.988 1.00 55.22 85 GLU A O 1
ATOM 673 N N . HIS A 1 86 ? 28.000 0.180 -29.158 1.00 57.75 86 HIS A N 1
ATOM 674 C CA . HIS A 1 86 ? 28.370 -0.528 -30.388 1.00 57.75 86 HIS A CA 1
ATOM 675 C C . HIS A 1 86 ? 28.437 0.383 -31.627 1.00 57.75 86 HIS A C 1
ATOM 677 O O . HIS A 1 86 ? 29.134 0.074 -32.587 1.00 57.75 86 HIS A O 1
ATOM 683 N N . ARG A 1 87 ? 27.753 1.535 -31.616 1.00 55.22 87 ARG A N 1
ATOM 684 C CA . ARG A 1 87 ? 27.749 2.472 -32.756 1.00 55.22 87 ARG A CA 1
ATOM 685 C C . ARG A 1 87 ? 28.953 3.425 -32.771 1.00 55.22 87 ARG A C 1
ATOM 687 O O . ARG A 1 87 ? 29.221 4.038 -33.796 1.00 55.22 87 ARG A O 1
ATOM 694 N N . ALA A 1 88 ? 29.688 3.550 -31.667 1.00 57.97 88 ALA A N 1
ATOM 695 C CA . ALA A 1 88 ? 30.837 4.455 -31.569 1.00 57.97 88 ALA A CA 1
ATOM 696 C C . ALA A 1 88 ? 32.168 3.841 -32.061 1.00 57.97 88 ALA A C 1
ATOM 698 O O . ALA A 1 88 ? 33.192 4.517 -32.026 1.00 57.97 88 ALA A O 1
ATOM 699 N N . GLY A 1 89 ? 32.173 2.575 -32.505 1.00 55.62 89 GLY A N 1
ATOM 700 C CA . GLY A 1 89 ? 33.386 1.856 -32.922 1.00 55.62 89 GLY A CA 1
ATOM 701 C C . GLY A 1 89 ? 33.652 1.788 -34.432 1.00 55.62 89 GLY A C 1
ATOM 702 O O . GLY A 1 89 ? 34.750 1.405 -34.827 1.00 55.62 89 GLY A O 1
ATOM 703 N N . GLU A 1 90 ? 32.694 2.15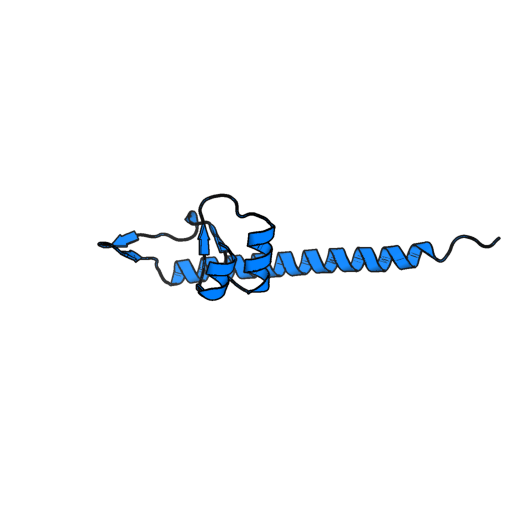6 -35.286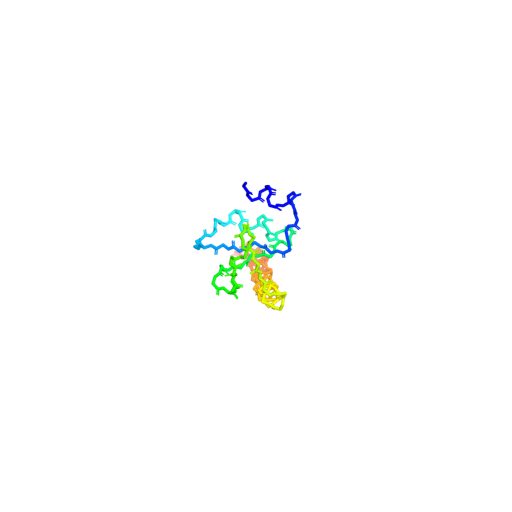 1.00 57.84 90 GLU A N 1
ATOM 704 C CA . GLU A 1 90 ? 32.820 2.037 -36.747 1.00 57.84 90 GLU A CA 1
ATOM 705 C C . GLU A 1 90 ? 32.730 3.413 -37.413 1.00 57.84 90 GLU A C 1
ATOM 707 O O . GLU A 1 90 ? 31.713 3.786 -37.993 1.00 57.84 90 GLU A O 1
ATOM 712 N N . GLY A 1 91 ? 33.795 4.207 -37.301 1.00 58.50 91 GLY A N 1
ATOM 713 C CA . GLY A 1 91 ? 33.819 5.510 -37.955 1.00 58.50 91 GLY A CA 1
ATOM 714 C C . GLY A 1 91 ? 35.066 6.345 -37.722 1.00 58.50 91 GLY A C 1
ATOM 715 O O . GLY A 1 91 ? 34.913 7.498 -37.366 1.00 58.50 91 GLY A O 1
ATOM 716 N N . GLU A 1 92 ? 36.270 5.799 -37.922 1.00 52.34 92 GLU A N 1
ATOM 717 C CA . GLU A 1 92 ? 37.451 6.597 -38.307 1.00 52.34 92 GLU A CA 1
ATOM 718 C C . GLU A 1 92 ? 38.560 5.671 -38.841 1.00 52.34 92 GLU A C 1
ATOM 720 O O . GLU A 1 92 ? 39.452 5.210 -38.130 1.00 52.34 92 GLU A O 1
ATOM 725 N N . SER A 1 93 ? 38.450 5.330 -40.124 1.00 43.66 93 SER A N 1
ATOM 726 C CA . SER A 1 93 ? 39.534 4.848 -40.989 1.00 43.66 93 SER A CA 1
ATOM 727 C C . SER A 1 93 ? 39.097 5.054 -42.442 1.00 43.66 93 SER A C 1
ATOM 729 O O . SER A 1 93 ? 38.422 4.189 -42.992 1.00 43.66 93 SER A O 1
ATOM 731 N N . ASP A 1 94 ? 39.380 6.237 -42.995 1.00 43.16 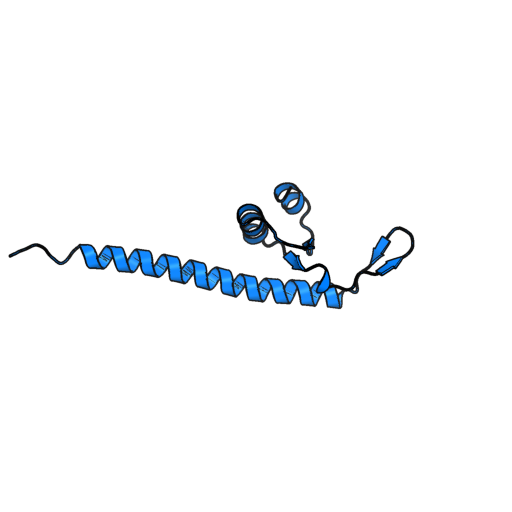94 ASP A N 1
ATOM 732 C CA . ASP A 1 94 ? 40.072 6.462 -44.284 1.00 43.16 94 ASP A CA 1
ATOM 733 C C . ASP A 1 94 ? 40.393 7.961 -44.437 1.00 43.16 94 ASP A C 1
ATOM 735 O O . ASP A 1 94 ? 39.451 8.785 -44.349 1.00 43.16 94 ASP A O 1
#

Foldseek 3Di:
DLVVCLVVLDLAAEDADDDDPVSVVSCLVSLHQYAHNVQWDWDDDPNDTDTDPVSSVVSSVVRVVVSVVVVVVVVVVVVVVVVVVVVVPPDDDD